Protein AF-A0A8C0CB02-F1 (afdb_monomer_lite)

Radius of gyration: 14.8 Å; chains: 1; bounding box: 38×29×47 Å

Sequence (88 aa):
MPSRTGRKMDGGGGHGRLKAHYSGDILITGLDSATTFDKLCEEVREMCHLHQDHPLTLKWVDSEGDPCTVSSQMELEEPFRLSCQRKD

Foldseek 3Di:
DDDDDDDDPDDPALWDWDWDQAPNDTDIDIDGLPDFPLNVLVVNCVRNVHDPPDDDWGWDQDPVRDTDTDDHRVSVNVRSVNSVVPPD

Organism: Balaenoptera musculus (NCBI:txid9771)

InterPro domains:
  IPR000270 PB1 domain [PF00564] (17-78)
  IPR000270 PB1 domain [SM00666] (15-87)
  IPR053793 PB1-like domain [PS51745] (15-88)

pLDDT: mean 74.15, std 14.7, range [39.5, 89.44]

Secondary structure (DSSP, 8-state):
------------S--EEEEEEETTEEEEEEE-TT--HHHHHHHHHHHTT--TT----EEEE-TTS-EEEE-SHHHHHHHHHHHHHT--

Structure (mmCIF, N/CA/C/O backbone):
data_AF-A0A8C0CB02-F1
#
_entry.id   AF-A0A8C0CB02-F1
#
loop_
_atom_site.group_PDB
_atom_site.id
_atom_site.type_symbol
_atom_site.label_atom_id
_atom_site.label_alt_id
_atom_site.label_comp_id
_atom_site.label_asym_id
_atom_site.label_entity_id
_atom_site.label_seq_id
_atom_site.pdbx_PDB_ins_code
_atom_site.Cartn_x
_atom_site.Cartn_y
_atom_site.Cartn_z
_atom_site.occupancy
_atom_site.B_iso_or_equiv
_atom_site.auth_seq_id
_atom_site.auth_comp_id
_atom_site.auth_asym_id
_atom_site.auth_atom_id
_atom_site.pdbx_PDB_model_num
ATOM 1 N N . MET A 1 1 ? -6.728 11.072 -39.183 1.00 39.50 1 MET A N 1
ATOM 2 C CA . MET A 1 1 ? -7.411 11.060 -37.871 1.00 39.50 1 MET A CA 1
ATOM 3 C C . MET A 1 1 ? -6.374 11.374 -36.806 1.00 39.50 1 MET A C 1
ATOM 5 O O . MET A 1 1 ? -5.379 10.661 -36.792 1.00 39.50 1 MET A O 1
ATOM 9 N N . PRO A 1 2 ? -6.511 12.415 -35.969 1.00 43.44 2 PRO A N 1
ATOM 10 C CA . PRO A 1 2 ? -5.607 12.574 -34.842 1.00 43.44 2 PRO A CA 1
ATOM 11 C C . PRO A 1 2 ? -6.143 11.765 -33.657 1.00 43.44 2 PRO A C 1
ATOM 13 O O . PRO A 1 2 ? -7.208 12.046 -33.108 1.00 43.44 2 PRO A O 1
ATOM 16 N N . SER A 1 3 ? -5.402 10.719 -33.307 1.00 41.78 3 SER A N 1
ATOM 17 C CA . SER A 1 3 ? -5.594 9.933 -32.094 1.00 41.78 3 SER A CA 1
ATOM 18 C C . SER A 1 3 ? -5.361 10.823 -30.875 1.00 41.78 3 SER A C 1
ATOM 20 O O . SER A 1 3 ? -4.371 11.551 -30.818 1.00 41.78 3 SER A O 1
ATOM 22 N N . ARG A 1 4 ? -6.285 10.769 -29.908 1.00 52.16 4 ARG A N 1
ATOM 23 C CA . ARG A 1 4 ? -6.185 11.473 -28.624 1.00 52.16 4 ARG A CA 1
ATOM 24 C C . ARG A 1 4 ? -4.875 11.089 -27.946 1.00 52.16 4 ARG A C 1
ATOM 26 O O . ARG A 1 4 ? -4.718 9.969 -27.468 1.00 52.16 4 ARG A O 1
ATOM 33 N N . THR A 1 5 ? -3.940 12.025 -27.910 1.00 50.47 5 THR A N 1
ATOM 34 C CA . THR A 1 5 ? -2.752 11.955 -27.073 1.00 50.47 5 THR A CA 1
ATOM 35 C C . THR A 1 5 ? -3.200 12.025 -25.618 1.00 50.47 5 THR A C 1
ATOM 37 O O . THR A 1 5 ? -3.544 13.084 -25.097 1.00 50.47 5 THR A O 1
ATOM 40 N N . GLY A 1 6 ? -3.230 10.859 -24.969 1.00 42.69 6 GLY A N 1
ATOM 41 C CA . GLY A 1 6 ? -3.264 10.760 -23.517 1.00 42.69 6 GLY A CA 1
ATOM 42 C C . GLY A 1 6 ? -2.110 11.575 -22.934 1.00 42.69 6 GLY A C 1
ATOM 43 O O . GLY A 1 6 ? -0.975 11.510 -23.409 1.00 42.69 6 GLY A O 1
ATOM 44 N N . ARG A 1 7 ? -2.461 12.417 -21.967 1.00 45.47 7 ARG A N 1
ATOM 45 C CA . ARG A 1 7 ? -1.658 13.473 -21.353 1.00 45.47 7 ARG A CA 1
ATOM 46 C C . ARG A 1 7 ? -0.277 12.963 -20.926 1.00 45.47 7 ARG A C 1
ATOM 48 O O . ARG A 1 7 ? -0.160 12.131 -20.036 1.00 45.47 7 ARG A O 1
ATOM 55 N N . LYS A 1 8 ? 0.769 13.496 -21.558 1.00 50.25 8 LYS A N 1
ATOM 56 C CA . LYS A 1 8 ? 2.147 13.393 -21.074 1.00 50.25 8 LYS A CA 1
ATOM 57 C C . LYS A 1 8 ? 2.262 14.339 -19.880 1.00 50.25 8 LYS A C 1
ATOM 59 O O . LYS A 1 8 ? 2.212 15.551 -20.063 1.00 50.25 8 LYS A O 1
ATOM 64 N N . MET A 1 9 ? 2.325 13.798 -18.672 1.00 48.53 9 MET A N 1
ATOM 65 C CA . MET A 1 9 ? 2.791 14.538 -17.503 1.00 48.53 9 MET A CA 1
ATOM 66 C C . MET A 1 9 ? 4.284 14.248 -17.379 1.00 48.53 9 MET A C 1
ATOM 68 O O . MET A 1 9 ? 4.683 13.202 -16.881 1.00 48.53 9 MET A O 1
ATOM 72 N N . ASP A 1 10 ? 5.085 15.150 -17.940 1.00 54.16 10 ASP A N 1
ATOM 73 C CA . ASP A 1 10 ? 6.501 15.276 -17.618 1.00 54.16 10 ASP A CA 1
ATOM 74 C C . ASP A 1 10 ? 6.586 16.140 -16.355 1.00 54.16 10 ASP A C 1
ATOM 76 O O . ASP A 1 10 ? 6.155 17.294 -16.350 1.00 54.16 10 ASP A O 1
ATOM 80 N N . GLY A 1 11 ? 7.017 15.533 -15.254 1.00 41.94 11 GLY A N 1
ATOM 81 C CA . GLY A 1 11 ? 7.162 16.183 -13.960 1.00 41.94 11 GLY A CA 1
ATOM 82 C C . GLY A 1 11 ? 8.314 15.529 -13.217 1.00 41.94 11 GLY A C 1
ATOM 83 O O . GLY A 1 11 ? 8.157 14.453 -12.647 1.00 41.94 11 GLY A O 1
ATOM 84 N N . GLY A 1 12 ? 9.483 16.167 -13.258 1.00 44.34 12 GLY A N 1
ATOM 85 C CA . GLY A 1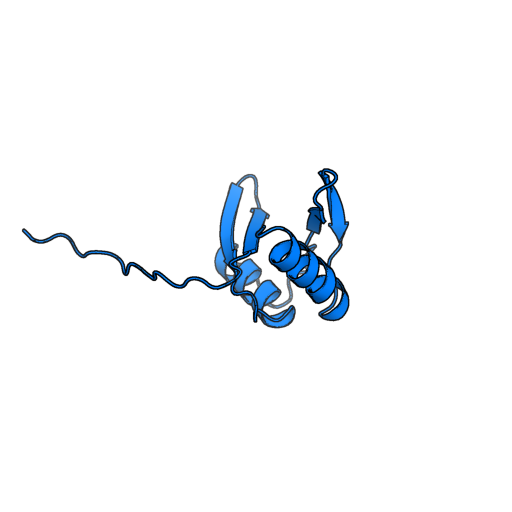 12 ? 10.717 15.751 -12.587 1.00 44.34 12 GLY A CA 1
ATOM 86 C C . GLY A 1 12 ? 10.673 15.851 -11.055 1.00 44.34 12 GLY A C 1
ATOM 87 O O . GLY A 1 12 ? 11.554 16.461 -10.461 1.00 44.34 12 GLY A O 1
ATOM 88 N N . GLY A 1 13 ? 9.667 15.251 -10.414 1.00 47.00 13 GLY A N 1
ATOM 89 C CA . GLY A 1 13 ? 9.588 15.013 -8.969 1.00 47.00 13 GLY A CA 1
ATOM 90 C C . GLY A 1 13 ? 9.980 13.573 -8.620 1.00 47.00 13 GLY A C 1
ATOM 91 O O . GLY A 1 13 ? 10.136 12.722 -9.495 1.00 47.00 13 GLY A O 1
ATOM 92 N N . GLY A 1 14 ? 10.216 13.264 -7.349 1.00 54.94 14 GLY A N 1
ATO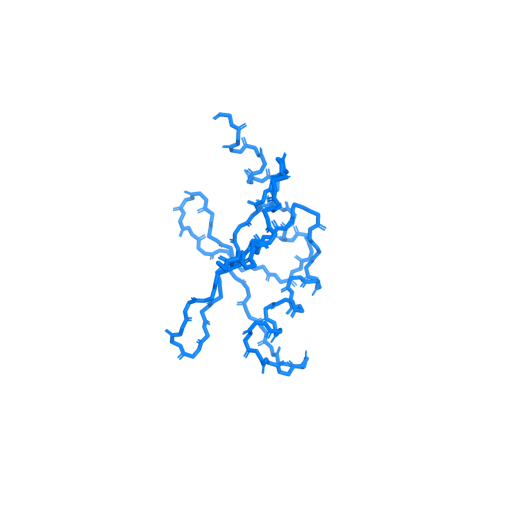M 93 C CA . GLY A 1 14 ? 10.503 11.910 -6.860 1.00 54.94 14 GLY A CA 1
ATOM 94 C C . GLY A 1 14 ? 9.304 10.973 -6.994 1.00 54.94 14 GLY A C 1
ATOM 95 O O . GLY A 1 14 ? 8.656 10.672 -6.005 1.00 54.94 14 GLY A O 1
ATOM 96 N N . HIS A 1 15 ? 8.991 10.516 -8.207 1.00 63.75 15 HIS A N 1
ATOM 97 C CA . HIS A 1 15 ? 7.839 9.648 -8.434 1.00 63.75 15 HIS A CA 1
ATOM 98 C C . HIS A 1 15 ? 8.141 8.223 -7.938 1.00 63.75 15 HIS A C 1
ATOM 100 O O . HIS A 1 15 ? 8.973 7.517 -8.514 1.00 63.75 15 HIS A O 1
ATOM 106 N N . GLY A 1 16 ? 7.487 7.820 -6.848 1.00 67.56 16 GLY A N 1
ATOM 107 C CA . GLY A 1 16 ? 7.483 6.441 -6.369 1.00 67.56 16 GLY A CA 1
ATOM 108 C C . GLY A 1 16 ? 6.630 5.559 -7.282 1.00 67.56 16 GLY A C 1
ATOM 109 O O . GLY A 1 16 ? 5.819 6.048 -8.068 1.00 67.56 16 GLY A O 1
ATOM 110 N N . ARG A 1 17 ? 6.793 4.237 -7.202 1.00 75.25 17 ARG A N 1
ATOM 111 C CA . ARG A 1 17 ? 5.950 3.288 -7.942 1.00 75.25 17 ARG A CA 1
ATOM 112 C C . ARG A 1 17 ? 5.259 2.356 -6.966 1.00 75.25 17 ARG A C 1
ATOM 114 O O . ARG A 1 17 ? 5.924 1.596 -6.269 1.00 75.25 17 ARG A O 1
ATOM 121 N N . LEU A 1 18 ? 3.933 2.371 -6.974 1.00 75.25 18 LEU A N 1
ATOM 122 C CA . LEU A 1 18 ? 3.118 1.431 -6.224 1.00 75.25 18 LEU A CA 1
ATOM 123 C C . LEU A 1 18 ? 2.883 0.173 -7.049 1.00 75.25 18 LEU A C 1
ATOM 125 O O . LEU A 1 18 ? 2.581 0.248 -8.241 1.00 75.25 18 LEU A O 1
ATOM 129 N N . LYS A 1 19 ? 2.993 -0.982 -6.398 1.00 77.69 19 LYS A N 1
ATOM 130 C CA . LYS A 1 19 ? 2.542 -2.266 -6.929 1.00 77.69 19 LYS A CA 1
ATOM 131 C C . LYS A 1 19 ? 1.514 -2.846 -5.972 1.00 77.69 19 LYS A C 1
ATOM 133 O O . LYS A 1 19 ? 1.840 -3.091 -4.815 1.00 77.69 19 LYS A O 1
ATOM 138 N N . ALA A 1 20 ? 0.309 -3.096 -6.458 1.00 72.94 20 ALA A N 1
ATOM 13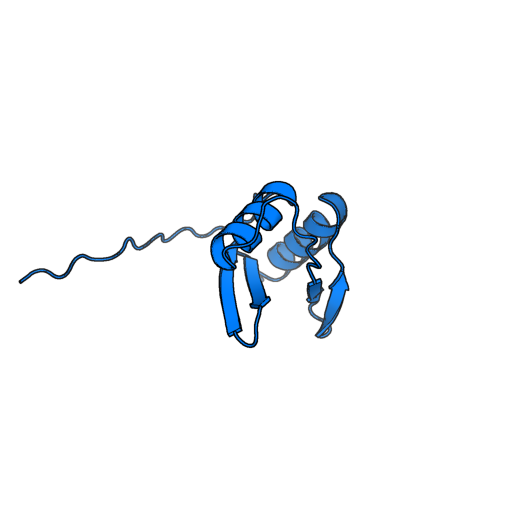9 C CA . ALA A 1 20 ? -0.721 -3.807 -5.718 1.00 72.94 20 ALA A CA 1
ATOM 140 C C . ALA A 1 20 ? -0.918 -5.190 -6.342 1.00 72.94 20 ALA A C 1
ATOM 142 O O . ALA A 1 20 ? -1.047 -5.317 -7.558 1.00 72.94 20 ALA A O 1
ATOM 143 N N . HIS A 1 21 ? -0.905 -6.224 -5.506 1.00 75.12 21 HIS A N 1
ATOM 144 C CA . HIS A 1 21 ? -1.235 -7.586 -5.910 1.00 75.12 21 HIS A CA 1
ATOM 145 C C . HIS A 1 21 ? -2.660 -7.866 -5.445 1.00 75.12 21 HIS A C 1
ATOM 147 O O . HIS A 1 21 ? -2.909 -7.920 -4.240 1.00 75.12 21 HIS A O 1
ATOM 153 N N . TYR A 1 22 ? -3.592 -8.022 -6.381 1.00 75.75 22 TYR A N 1
ATOM 154 C CA . TYR A 1 22 ? -5.001 -8.226 -6.064 1.00 75.75 22 TYR A CA 1
ATOM 155 C C . TYR A 1 22 ? -5.623 -9.256 -7.001 1.00 75.75 22 TYR A C 1
ATOM 157 O O . TYR A 1 22 ? -5.498 -9.144 -8.212 1.00 75.75 22 TYR A O 1
ATOM 165 N N . SER A 1 23 ? -6.270 -10.284 -6.442 1.00 76.38 23 SER A N 1
ATOM 166 C CA . SER A 1 23 ? -6.953 -11.347 -7.202 1.00 76.38 23 SER A CA 1
ATOM 167 C C . SER A 1 23 ? -6.102 -12.051 -8.284 1.00 76.38 23 SER A C 1
ATOM 169 O O . SER A 1 23 ? -6.642 -12.598 -9.242 1.00 76.38 23 SER A O 1
ATOM 171 N N . GLY A 1 24 ? -4.774 -12.080 -8.123 1.00 76.12 24 GLY A N 1
ATOM 172 C CA . GLY A 1 24 ? -3.841 -12.657 -9.103 1.00 76.12 24 GLY A CA 1
ATOM 173 C C . GLY A 1 24 ? -3.297 -11.656 -10.128 1.00 76.12 24 GLY A C 1
ATOM 174 O O . GLY A 1 24 ? -2.347 -11.985 -10.836 1.00 76.12 24 GLY A O 1
ATOM 175 N N . ASP A 1 25 ? -3.820 -10.431 -10.147 1.00 75.19 25 ASP A N 1
ATOM 176 C CA . ASP A 1 25 ? -3.342 -9.337 -10.982 1.00 75.19 25 ASP A CA 1
ATOM 177 C C . ASP A 1 25 ? -2.306 -8.473 -10.256 1.00 75.19 25 ASP A C 1
ATOM 179 O O . ASP A 1 25 ? -2.309 -8.335 -9.028 1.00 75.19 25 ASP A O 1
ATOM 183 N N . ILE A 1 26 ? -1.413 -7.869 -11.044 1.00 79.62 26 ILE A N 1
ATOM 184 C CA . ILE A 1 26 ? -0.433 -6.887 -10.577 1.00 79.62 26 ILE A CA 1
ATOM 185 C C . ILE A 1 26 ? -0.811 -5.528 -11.163 1.00 79.62 26 ILE A C 1
ATOM 187 O O . ILE A 1 26 ? -0.631 -5.276 -12.354 1.00 79.62 26 ILE A O 1
ATOM 191 N N . LEU A 1 27 ? -1.301 -4.640 -10.305 1.00 77.69 27 LEU A N 1
ATOM 192 C CA . LEU A 1 27 ? -1.655 -3.265 -10.636 1.00 77.69 27 LEU A CA 1
ATOM 193 C C . LEU A 1 27 ? -0.471 -2.359 -10.304 1.00 77.69 27 LEU A C 1
ATOM 195 O O . LEU A 1 27 ? 0.123 -2.470 -9.230 1.00 77.69 27 LEU A O 1
ATOM 199 N N . ILE A 1 28 ? -0.097 -1.479 -11.233 1.00 78.56 28 ILE A N 1
ATOM 200 C CA . ILE A 1 28 ? 1.054 -0.588 -11.071 1.00 78.56 28 ILE A CA 1
ATOM 201 C C . ILE A 1 28 ? 0.618 0.846 -11.343 1.00 78.56 28 ILE A C 1
ATOM 203 O O . ILE A 1 28 ? 0.183 1.148 -12.452 1.00 78.56 28 ILE A O 1
ATOM 207 N N . THR A 1 29 ? 0.804 1.726 -10.361 1.00 78.81 29 THR A N 1
ATOM 208 C CA . THR A 1 29 ? 0.572 3.168 -10.512 1.00 78.81 29 THR A CA 1
ATOM 209 C C . THR A 1 29 ? 1.772 3.974 -10.024 1.00 78.81 29 THR A C 1
ATOM 211 O O . THR A 1 29 ? 2.597 3.491 -9.240 1.00 78.81 29 THR A O 1
ATOM 214 N N . GLY A 1 30 ? 1.908 5.189 -10.542 1.00 75.50 30 GLY A N 1
ATOM 215 C CA . GLY A 1 30 ? 2.901 6.145 -10.070 1.00 75.50 30 GLY A CA 1
ATOM 216 C C . GLY A 1 30 ? 2.370 6.911 -8.862 1.00 75.50 30 GLY A C 1
ATOM 217 O O . GLY A 1 30 ? 1.193 7.255 -8.827 1.00 75.50 30 GLY A O 1
ATOM 218 N N . LEU A 1 31 ? 3.229 7.145 -7.875 1.00 77.75 31 LEU A N 1
ATOM 219 C CA . LEU A 1 31 ? 2.910 7.905 -6.672 1.00 77.75 31 LEU A CA 1
ATOM 220 C C . LEU A 1 31 ? 3.725 9.181 -6.632 1.00 77.75 31 LEU A C 1
ATOM 222 O O . LEU A 1 31 ? 4.952 9.146 -6.765 1.00 77.75 31 LEU A O 1
ATOM 226 N N . ASP A 1 32 ? 3.055 10.294 -6.361 1.00 78.50 32 ASP A N 1
ATOM 227 C CA . ASP A 1 32 ? 3.748 11.544 -6.108 1.00 78.50 32 ASP A CA 1
ATOM 228 C C . ASP A 1 32 ? 4.506 11.486 -4.778 1.00 78.50 32 ASP A C 1
ATOM 230 O O . ASP A 1 32 ? 4.017 10.924 -3.796 1.00 78.50 32 ASP A O 1
ATOM 234 N N . SER A 1 33 ? 5.690 12.094 -4.740 1.00 69.56 33 SER A N 1
ATOM 235 C CA . SER A 1 33 ? 6.515 12.234 -3.532 1.00 69.56 33 SER A CA 1
ATOM 236 C C . SER A 1 33 ? 5.780 12.889 -2.351 1.00 69.56 33 SER A C 1
ATOM 238 O O . SER A 1 33 ? 6.194 12.701 -1.212 1.00 69.56 33 SER A O 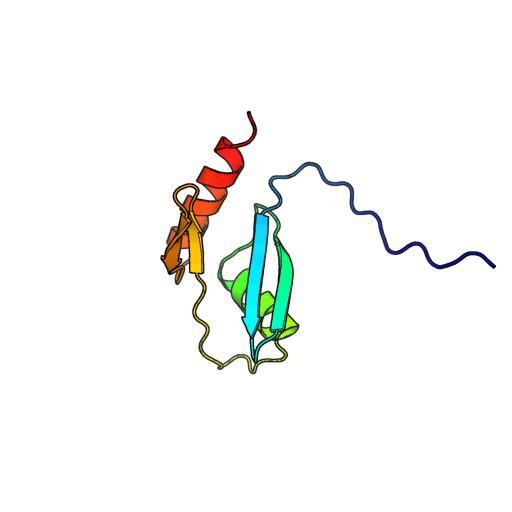1
ATOM 240 N N . ALA A 1 34 ? 4.707 13.648 -2.601 1.00 75.19 34 ALA A N 1
ATOM 241 C CA . ALA A 1 34 ? 3.860 14.265 -1.581 1.00 75.19 34 ALA A CA 1
ATOM 242 C C . ALA A 1 34 ? 2.603 13.439 -1.230 1.00 75.19 34 ALA A C 1
ATOM 244 O O . ALA A 1 34 ? 1.701 13.950 -0.563 1.00 75.19 34 ALA A O 1
ATOM 245 N N . THR A 1 35 ? 2.503 12.183 -1.679 1.00 84.06 35 THR A N 1
ATOM 246 C CA . THR A 1 35 ? 1.334 11.332 -1.400 1.00 84.06 35 THR A CA 1
ATOM 247 C C . THR A 1 35 ? 1.259 10.974 0.084 1.00 84.06 35 THR A C 1
ATOM 249 O O . THR A 1 35 ? 2.223 10.480 0.670 1.00 84.06 35 THR A O 1
ATOM 252 N N . THR A 1 36 ? 0.088 11.172 0.689 1.00 88.25 36 THR A N 1
ATOM 253 C CA . THR A 1 36 ? -0.182 10.760 2.071 1.00 88.25 36 THR A CA 1
ATOM 254 C C . THR A 1 36 ? -0.605 9.296 2.148 1.00 88.25 36 THR A C 1
ATOM 256 O O . THR A 1 36 ? -1.092 8.718 1.177 1.00 88.25 36 THR A O 1
ATOM 259 N N . PHE A 1 37 ? -0.464 8.682 3.321 1.00 87.56 37 PHE A N 1
ATOM 260 C CA . PHE A 1 37 ? -0.854 7.285 3.535 1.00 87.56 37 PHE A CA 1
ATOM 261 C C . PHE A 1 37 ? -2.350 7.040 3.306 1.00 87.56 37 PHE A C 1
ATOM 263 O O . PHE A 1 37 ? -2.731 6.024 2.728 1.00 87.56 37 PHE A O 1
ATOM 270 N N . ASP A 1 38 ? -3.194 7.990 3.703 1.00 89.44 38 ASP A N 1
ATOM 271 C CA . ASP A 1 38 ? -4.636 7.926 3.462 1.00 89.44 38 ASP A CA 1
ATOM 272 C C . ASP A 1 38 ? -4.952 7.935 1.960 1.00 89.44 38 ASP A C 1
ATOM 274 O O . ASP A 1 38 ? -5.645 7.049 1.458 1.00 89.44 38 ASP A O 1
ATOM 278 N N . LYS A 1 39 ? -4.325 8.855 1.213 1.00 87.50 39 LYS A N 1
ATOM 279 C CA . LYS A 1 39 ? -4.499 8.933 -0.237 1.00 87.50 39 LYS A CA 1
ATOM 280 C C . LYS A 1 39 ? -3.978 7.679 -0.934 1.00 87.50 39 LYS A C 1
ATOM 282 O O . LYS A 1 39 ? -4.621 7.177 -1.844 1.00 87.50 39 LYS A O 1
ATOM 287 N N . LEU A 1 40 ? -2.858 7.126 -0.470 1.00 86.81 40 LEU A N 1
ATOM 288 C CA . LEU A 1 40 ? -2.331 5.854 -0.960 1.00 86.81 40 LEU A CA 1
ATOM 289 C C . LEU A 1 40 ? -3.340 4.708 -0.784 1.00 86.81 40 LEU A C 1
ATOM 291 O O . LEU A 1 40 ? -3.536 3.911 -1.700 1.00 86.81 40 LEU A O 1
ATOM 295 N N . CYS A 1 41 ? -3.984 4.626 0.382 1.00 88.00 41 CYS A N 1
ATOM 296 C CA . CYS A 1 41 ? -5.020 3.630 0.646 1.00 88.00 41 CYS A CA 1
ATOM 297 C C . CYS A 1 41 ? -6.240 3.823 -0.260 1.00 88.00 41 CYS A C 1
ATOM 299 O O . CYS A 1 41 ? -6.775 2.841 -0.775 1.00 88.00 41 CYS A O 1
ATOM 301 N N . GLU A 1 42 ? -6.669 5.069 -0.463 1.00 88.31 42 GLU A N 1
ATOM 302 C CA . GLU A 1 42 ? -7.765 5.410 -1.371 1.00 88.31 42 GLU A CA 1
ATOM 303 C C . GLU A 1 42 ? -7.448 4.975 -2.807 1.00 88.31 42 GLU A C 1
ATOM 305 O O . GLU A 1 42 ? -8.224 4.224 -3.391 1.00 88.31 42 GLU A O 1
ATOM 310 N N . GLU A 1 43 ? -6.268 5.316 -3.330 1.00 86.69 43 GLU A N 1
ATOM 311 C CA . GLU A 1 43 ? -5.843 4.934 -4.682 1.00 86.69 43 GLU A CA 1
ATOM 312 C C . GLU A 1 43 ? -5.811 3.408 -4.860 1.00 86.69 43 GLU A C 1
ATOM 314 O O . GLU A 1 43 ? -6.279 2.887 -5.870 1.00 86.69 43 GLU A O 1
ATOM 319 N N . VAL A 1 44 ? -5.304 2.653 -3.876 1.00 86.31 44 VAL A N 1
ATOM 320 C CA . VAL A 1 44 ? -5.312 1.178 -3.932 1.00 86.31 44 VAL A CA 1
ATOM 321 C C . VAL A 1 44 ? -6.734 0.628 -3.929 1.00 86.31 44 VAL A C 1
ATOM 323 O O . VAL A 1 44 ? -7.020 -0.328 -4.653 1.00 86.31 44 VAL A O 1
ATOM 326 N N . ARG A 1 45 ? -7.639 1.218 -3.141 1.00 88.31 45 ARG A N 1
ATOM 327 C CA . ARG A 1 45 ? -9.046 0.803 -3.119 1.00 88.31 45 ARG A CA 1
ATOM 328 C C . ARG A 1 45 ? -9.732 1.102 -4.437 1.00 88.31 45 ARG A C 1
ATOM 330 O O . ARG A 1 45 ? -10.423 0.226 -4.945 1.00 88.31 45 ARG A O 1
ATOM 337 N N . GLU A 1 46 ? -9.513 2.282 -5.004 1.00 86.56 46 GLU A N 1
ATOM 338 C CA . GLU A 1 46 ? -10.070 2.650 -6.303 1.00 86.56 46 GLU A CA 1
ATOM 339 C C . GLU A 1 46 ? -9.540 1.734 -7.411 1.00 86.56 46 GLU A C 1
ATOM 341 O O . GLU A 1 46 ? -10.331 1.175 -8.169 1.00 86.56 46 GLU A O 1
ATOM 346 N N . MET A 1 47 ? -8.225 1.488 -7.456 1.00 84.38 47 MET A N 1
ATOM 347 C CA . MET A 1 47 ? -7.606 0.605 -8.453 1.00 84.38 47 MET A CA 1
ATOM 348 C C . MET A 1 47 ? -8.109 -0.839 -8.377 1.00 84.38 47 MET A C 1
ATOM 350 O O . MET A 1 47 ? -8.304 -1.480 -9.407 1.00 84.38 47 MET A O 1
ATOM 354 N N . CYS A 1 48 ? -8.292 -1.364 -7.167 1.00 84.62 48 CYS A N 1
ATOM 355 C CA . CYS A 1 48 ? -8.751 -2.734 -6.947 1.00 84.62 48 CYS A CA 1
ATOM 356 C C . CYS A 1 48 ? -10.286 -2.844 -6.857 1.00 84.62 48 CYS A C 1
ATOM 358 O O . CYS A 1 48 ? -10.793 -3.931 -6.584 1.00 84.62 48 CYS A O 1
ATOM 360 N N . HIS A 1 49 ? -11.028 -1.745 -7.051 1.00 84.69 49 HIS A N 1
ATOM 361 C CA . HIS A 1 49 ? -12.483 -1.663 -6.859 1.00 84.69 49 HIS A CA 1
ATOM 362 C C . HIS A 1 49 ? -12.960 -2.210 -5.498 1.00 84.69 49 HIS A C 1
ATOM 364 O O . HIS A 1 49 ? -13.979 -2.897 -5.392 1.00 84.69 49 HIS A O 1
ATOM 370 N N . LEU A 1 50 ? -12.205 -1.913 -4.440 1.00 87.12 50 LEU A N 1
ATOM 371 C CA . LEU A 1 50 ? -12.474 -2.362 -3.078 1.00 87.12 50 LEU A CA 1
ATOM 372 C C . LEU A 1 50 ? -13.429 -1.419 -2.347 1.00 87.12 50 LEU A C 1
ATOM 374 O O . LEU A 1 50 ? -13.454 -0.211 -2.574 1.00 87.12 50 LEU A O 1
ATOM 378 N N . HIS A 1 51 ? -14.180 -1.976 -1.397 1.00 88.19 51 HIS A N 1
ATOM 379 C CA . HIS A 1 51 ? -14.982 -1.173 -0.478 1.00 88.19 51 HIS A CA 1
ATOM 380 C C . HIS A 1 51 ? -14.080 -0.327 0.437 1.00 88.19 51 HIS A C 1
ATOM 382 O O . HIS A 1 51 ? -12.995 -0.769 0.816 1.00 88.19 51 HIS A O 1
ATOM 388 N N . GLN A 1 52 ? -14.546 0.859 0.845 1.00 81.31 52 GLN A N 1
ATOM 389 C CA . GLN A 1 52 ? -13.776 1.767 1.711 1.00 81.31 52 GLN A CA 1
ATOM 390 C C . GLN A 1 52 ? -13.388 1.128 3.053 1.00 81.31 52 GLN A C 1
ATOM 392 O O . GLN A 1 52 ? -12.336 1.435 3.601 1.00 81.31 52 GLN A O 1
ATOM 397 N N . ASP A 1 53 ? -14.202 0.195 3.545 1.00 83.69 53 ASP A N 1
ATOM 398 C CA . ASP A 1 53 ? -13.956 -0.524 4.801 1.00 83.69 53 ASP A CA 1
ATOM 399 C C . ASP A 1 53 ? -13.074 -1.775 4.623 1.00 83.69 53 ASP A C 1
ATOM 401 O O . ASP A 1 53 ? -12.768 -2.481 5.580 1.00 83.69 53 ASP A O 1
ATOM 405 N N . HIS A 1 54 ? -12.666 -2.097 3.390 1.00 84.75 54 HIS A N 1
ATOM 406 C CA . HIS A 1 54 ? -11.861 -3.287 3.154 1.00 84.75 54 HIS A CA 1
ATOM 407 C C . HIS A 1 54 ? -10.452 -3.106 3.747 1.00 84.75 54 HIS A C 1
ATOM 409 O O . HIS A 1 54 ? -9.776 -2.116 3.426 1.00 84.75 54 HIS A O 1
ATOM 415 N N . PRO A 1 55 ? -9.983 -4.043 4.594 1.00 84.38 55 PRO A N 1
ATOM 416 C CA . PRO A 1 55 ? -8.644 -3.973 5.157 1.00 84.38 55 PRO A CA 1
ATOM 417 C C . PRO A 1 55 ? -7.596 -4.129 4.052 1.00 84.38 55 PRO A C 1
ATOM 419 O O . PRO A 1 55 ? -7.696 -5.007 3.196 1.00 84.38 55 PRO A O 1
ATOM 422 N N . LEU A 1 56 ? -6.569 -3.281 4.089 1.00 85.12 56 LEU A N 1
ATOM 423 C CA . LEU A 1 56 ? -5.432 -3.332 3.174 1.00 85.12 56 LEU A CA 1
ATOM 424 C C . LEU A 1 56 ? -4.174 -3.743 3.934 1.00 85.12 56 LEU A C 1
ATOM 426 O O . LEU A 1 56 ? -3.992 -3.397 5.099 1.00 85.12 56 LEU A O 1
ATOM 430 N N . THR A 1 57 ? -3.269 -4.442 3.258 1.00 86.75 57 THR A N 1
ATOM 431 C CA . THR A 1 57 ? -1.896 -4.641 3.733 1.00 86.75 57 THR A CA 1
ATOM 432 C C . THR A 1 57 ? -0.954 -4.090 2.678 1.00 86.75 57 THR A C 1
ATOM 434 O O . THR A 1 57 ? -0.814 -4.671 1.603 1.00 86.75 57 THR A O 1
ATOM 437 N N . LEU A 1 58 ? -0.327 -2.956 2.976 1.00 85.50 58 LEU A N 1
ATOM 438 C CA . LEU A 1 58 ? 0.643 -2.325 2.091 1.00 85.50 58 LEU A CA 1
ATOM 439 C C . LEU A 1 58 ? 2.045 -2.774 2.491 1.00 85.50 58 LEU A C 1
ATOM 441 O O . LEU A 1 58 ? 2.383 -2.816 3.674 1.00 85.50 58 LEU A O 1
ATOM 445 N N . LYS A 1 59 ? 2.853 -3.137 1.494 1.00 84.62 59 LYS A N 1
ATOM 446 C CA . LYS A 1 59 ? 4.244 -3.541 1.682 1.00 84.62 59 LYS A CA 1
ATOM 447 C C . LYS A 1 59 ? 5.141 -2.746 0.751 1.00 84.62 59 LYS A C 1
ATOM 449 O O . LYS A 1 59 ? 4.959 -2.779 -0.465 1.00 84.62 59 LYS A O 1
ATOM 454 N N . TRP A 1 60 ? 6.105 -2.053 1.333 1.00 80.75 60 TRP A N 1
ATOM 455 C CA . TRP A 1 60 ? 7.223 -1.461 0.623 1.00 80.75 60 TRP A CA 1
ATOM 456 C C . TRP A 1 60 ? 8.335 -2.499 0.489 1.00 80.75 60 TRP A C 1
ATOM 458 O O . TRP A 1 60 ? 8.609 -3.220 1.439 1.00 80.75 60 TRP A O 1
ATOM 468 N N . VAL A 1 61 ? 8.988 -2.574 -0.667 1.00 81.94 61 VAL A N 1
ATOM 469 C CA . VAL A 1 61 ? 10.196 -3.391 -0.836 1.00 81.94 61 VAL A CA 1
ATOM 470 C C . VAL A 1 61 ? 11.386 -2.450 -0.832 1.00 81.94 61 VAL A C 1
ATOM 472 O O . VAL A 1 61 ? 11.494 -1.609 -1.727 1.00 81.94 61 VAL A O 1
ATOM 475 N N . ASP A 1 62 ? 12.236 -2.558 0.187 1.00 78.75 62 ASP A N 1
ATOM 476 C CA . ASP A 1 62 ? 13.419 -1.708 0.292 1.00 78.75 62 ASP A CA 1
ATOM 477 C C . ASP A 1 62 ? 14.473 -2.059 -0.780 1.00 78.75 62 ASP A C 1
ATOM 479 O O . ASP A 1 62 ? 14.371 -3.044 -1.514 1.00 78.75 62 ASP A O 1
ATOM 483 N N . SER A 1 63 ? 15.500 -1.222 -0.883 1.00 72.81 63 SER A N 1
ATOM 484 C CA . SER A 1 63 ? 16.730 -1.456 -1.623 1.00 72.81 63 SER A CA 1
ATOM 485 C C . SER A 1 63 ? 17.395 -2.820 -1.398 1.00 72.81 63 SER A C 1
ATOM 487 O O . SER A 1 63 ? 18.032 -3.317 -2.330 1.00 72.81 63 SER A O 1
ATOM 489 N N . GLU A 1 64 ? 17.226 -3.424 -0.220 1.00 79.12 64 GLU A N 1
ATOM 490 C CA . GLU A 1 64 ? 17.734 -4.763 0.114 1.00 79.12 64 GLU A CA 1
ATOM 491 C C . GLU A 1 64 ? 16.830 -5.901 -0.401 1.00 79.12 64 GLU A C 1
ATOM 493 O O . GLU A 1 64 ? 17.242 -7.058 -0.457 1.00 79.12 64 GLU A O 1
ATOM 498 N N . GLY A 1 65 ? 15.624 -5.575 -0.881 1.00 78.44 65 GLY A N 1
ATOM 499 C CA . GLY A 1 65 ? 14.641 -6.542 -1.373 1.00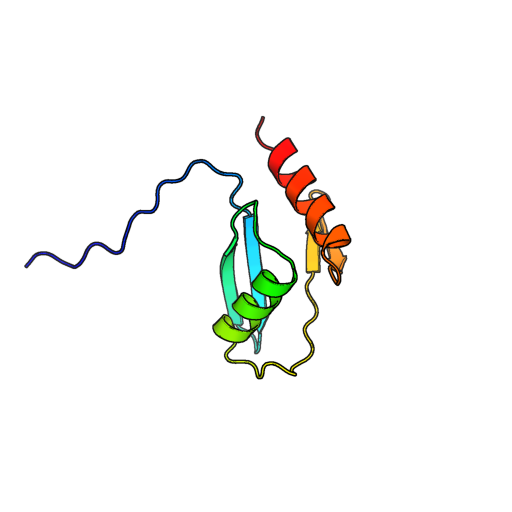 78.44 65 GLY A CA 1
ATOM 500 C C . GLY A 1 65 ? 13.684 -7.063 -0.298 1.00 78.44 65 GLY A C 1
ATOM 501 O O . GLY A 1 65 ? 12.798 -7.862 -0.614 1.00 78.44 65 GLY A O 1
ATOM 502 N N . ASP A 1 66 ? 13.814 -6.589 0.941 1.00 83.50 66 ASP A N 1
ATOM 503 C CA . ASP A 1 66 ? 12.965 -6.993 2.054 1.00 83.50 66 ASP A CA 1
ATOM 504 C C . ASP A 1 66 ? 11.606 -6.273 2.042 1.00 83.50 66 ASP A C 1
ATOM 506 O O . ASP A 1 66 ? 11.544 -5.044 1.908 1.00 83.50 66 ASP A O 1
ATOM 510 N N . PRO A 1 67 ? 10.488 -7.016 2.172 1.00 82.62 67 PRO 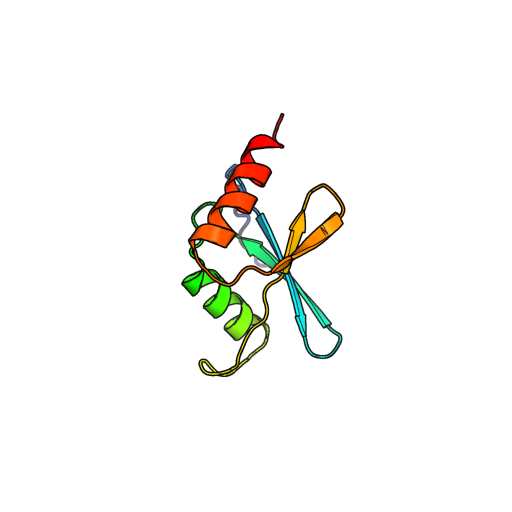A N 1
ATOM 511 C CA . PRO A 1 67 ? 9.163 -6.429 2.259 1.00 82.62 67 PRO A CA 1
ATOM 512 C C . PRO A 1 67 ? 8.885 -5.900 3.674 1.00 82.62 67 PRO A C 1
ATOM 514 O O . PRO A 1 67 ? 8.596 -6.671 4.591 1.00 82.62 67 PRO A O 1
ATOM 517 N N . CYS A 1 68 ? 8.864 -4.582 3.824 1.00 83.75 68 CYS A N 1
ATOM 518 C CA . CYS A 1 68 ? 8.444 -3.884 5.034 1.00 83.75 68 CYS A CA 1
ATOM 519 C C . CYS A 1 68 ? 6.961 -3.509 4.948 1.00 83.75 68 CYS A C 1
ATOM 521 O O . CYS A 1 68 ? 6.499 -2.969 3.943 1.00 83.75 68 CYS A O 1
ATOM 523 N N . THR A 1 69 ? 6.193 -3.794 5.998 1.00 88.38 69 THR A N 1
ATOM 524 C CA . THR A 1 69 ? 4.789 -3.367 6.076 1.00 88.38 69 THR A CA 1
ATOM 525 C C . THR A 1 69 ? 4.720 -1.860 6.304 1.00 88.38 69 THR A C 1
ATOM 527 O O . THR A 1 69 ? 5.475 -1.330 7.107 1.00 88.38 69 THR A O 1
ATOM 530 N N . VAL A 1 70 ? 3.795 -1.188 5.620 1.00 86.88 70 VAL A N 1
ATOM 531 C CA . VAL A 1 70 ? 3.496 0.232 5.826 1.00 86.88 70 VAL A CA 1
ATOM 532 C C . VAL A 1 70 ? 2.045 0.343 6.271 1.00 86.88 70 VAL A C 1
ATOM 534 O O . VAL A 1 70 ? 1.133 -0.049 5.543 1.00 86.88 70 VAL A O 1
ATOM 537 N N . SER A 1 71 ? 1.829 0.857 7.475 1.00 88.25 71 SER A N 1
ATOM 538 C CA . SER A 1 71 ? 0.512 0.960 8.111 1.00 88.25 71 SER A CA 1
ATOM 539 C C . SER A 1 71 ? 0.186 2.365 8.618 1.00 88.25 71 SER A C 1
ATOM 541 O O . SER A 1 71 ? -0.924 2.607 9.087 1.00 88.25 71 SER A O 1
ATOM 543 N N . SER A 1 72 ? 1.137 3.295 8.534 1.00 87.62 72 SER A N 1
ATOM 544 C CA . SER A 1 72 ? 0.995 4.670 9.008 1.00 87.62 72 SER A CA 1
ATOM 545 C C . SER A 1 72 ? 1.752 5.657 8.121 1.00 87.62 72 SER A C 1
ATOM 547 O O . SER A 1 72 ? 2.689 5.289 7.415 1.00 87.62 72 SER A O 1
ATOM 549 N N . GLN A 1 73 ? 1.388 6.942 8.209 1.00 87.12 73 GLN A N 1
ATOM 550 C CA . GLN A 1 73 ? 2.087 8.018 7.494 1.00 87.12 73 GLN A CA 1
ATOM 551 C C . GLN A 1 73 ? 3.588 8.045 7.809 1.00 87.12 73 GLN A C 1
ATOM 553 O O . GLN A 1 73 ? 4.388 8.156 6.888 1.00 87.12 73 GLN A O 1
ATOM 558 N N . MET A 1 74 ? 3.964 7.870 9.077 1.00 88.25 74 MET A N 1
ATOM 559 C CA . MET A 1 74 ? 5.366 7.855 9.504 1.00 88.25 74 MET A CA 1
ATOM 560 C C . MET A 1 74 ? 6.176 6.753 8.802 1.00 88.25 74 MET A C 1
ATOM 562 O O . MET A 1 74 ? 7.262 7.012 8.291 1.00 88.25 74 MET A O 1
ATOM 566 N N . GLU A 1 75 ? 5.614 5.545 8.701 1.00 86.50 75 GLU A N 1
ATOM 567 C CA . GLU A 1 75 ? 6.241 4.406 8.013 1.00 86.50 75 GLU A CA 1
ATOM 568 C C . GLU A 1 75 ? 6.294 4.594 6.490 1.00 86.50 75 GLU A C 1
ATOM 570 O O . GLU A 1 75 ? 7.082 3.940 5.816 1.00 86.50 75 GLU A O 1
ATOM 575 N N . LEU A 1 76 ? 5.454 5.471 5.928 1.00 84.56 76 LEU A N 1
ATOM 576 C CA . LEU A 1 76 ? 5.480 5.836 4.512 1.00 84.56 76 LEU A CA 1
ATOM 577 C C . LEU A 1 76 ? 6.549 6.905 4.217 1.00 84.56 76 LEU A C 1
ATOM 579 O O . LEU A 1 76 ? 7.110 6.938 3.123 1.00 84.56 76 LEU A O 1
ATOM 583 N N . GLU A 1 77 ? 6.869 7.771 5.179 1.00 82.94 77 GLU A N 1
ATOM 584 C CA . GLU A 1 77 ? 7.849 8.850 4.998 1.00 82.94 77 GLU A CA 1
ATOM 585 C C . GLU A 1 77 ? 9.286 8.337 4.850 1.00 82.94 77 GLU A C 1
ATOM 587 O O . GLU A 1 77 ? 10.035 8.839 4.010 1.00 82.94 77 GLU A O 1
ATOM 592 N N . GLU A 1 78 ? 9.684 7.330 5.629 1.00 79.06 78 GLU A N 1
ATOM 593 C CA . GLU A 1 78 ? 11.004 6.694 5.515 1.00 79.06 78 GLU A CA 1
ATOM 594 C C . GLU A 1 78 ? 11.307 6.205 4.086 1.00 79.06 78 GLU A C 1
ATOM 596 O O . GLU A 1 78 ? 12.325 6.615 3.517 1.00 79.06 78 GLU A O 1
ATOM 601 N N . PRO A 1 79 ? 10.430 5.424 3.438 1.00 74.00 79 PRO A N 1
ATOM 602 C CA . PRO A 1 79 ? 10.674 4.965 2.084 1.00 74.00 79 PRO A CA 1
ATOM 603 C C . PRO A 1 79 ? 10.656 6.070 1.014 1.00 74.00 79 PRO A C 1
ATOM 605 O O . PRO A 1 79 ? 11.449 6.015 0.065 1.00 74.00 79 PRO A O 1
ATOM 608 N N . PHE A 1 80 ? 9.832 7.117 1.160 1.00 74.81 80 PHE A N 1
ATOM 609 C CA . PHE A 1 80 ? 9.913 8.297 0.284 1.00 74.81 80 PHE A CA 1
ATOM 610 C C . PHE A 1 80 ? 11.259 9.014 0.427 1.00 74.81 80 PHE A C 1
ATOM 612 O O . PHE A 1 80 ? 11.887 9.367 -0.575 1.00 74.81 80 PHE A O 1
ATOM 619 N N . ARG A 1 81 ? 11.750 9.176 1.662 1.00 75.75 81 ARG A N 1
ATOM 620 C CA . ARG A 1 81 ? 13.072 9.759 1.932 1.00 75.75 81 ARG A CA 1
ATOM 621 C C . ARG A 1 81 ? 14.194 8.915 1.325 1.00 75.75 81 ARG A C 1
ATOM 623 O O . ARG A 1 81 ? 15.076 9.472 0.674 1.00 75.75 81 ARG A O 1
ATOM 630 N N . LEU A 1 82 ? 14.155 7.591 1.485 1.00 72.38 82 LEU A N 1
ATOM 631 C CA . LEU A 1 82 ? 15.131 6.666 0.891 1.00 72.38 82 LEU A CA 1
ATOM 632 C C . LEU A 1 82 ? 15.105 6.712 -0.647 1.00 72.38 82 LEU A C 1
ATOM 634 O O . LEU A 1 82 ? 16.156 6.726 -1.286 1.00 72.38 82 LEU A O 1
ATOM 638 N N . SER A 1 83 ? 13.918 6.831 -1.244 1.00 66.94 83 SER A N 1
ATOM 639 C CA . SER A 1 83 ? 13.743 6.931 -2.701 1.00 66.94 83 SER A CA 1
ATOM 640 C C . SER A 1 83 ? 14.272 8.237 -3.288 1.00 66.94 83 SER A C 1
ATOM 642 O O . SER A 1 83 ? 14.827 8.237 -4.385 1.00 66.94 83 SER A O 1
ATOM 644 N N . CYS A 1 84 ? 14.129 9.351 -2.565 1.00 62.62 84 CYS A N 1
ATOM 645 C CA . CYS A 1 84 ? 14.695 10.637 -2.968 1.00 62.62 84 CYS A CA 1
ATOM 646 C C . CYS A 1 84 ? 16.225 10.675 -2.833 1.00 62.62 84 CYS A C 1
ATOM 648 O O . CYS A 1 84 ? 16.874 11.324 -3.646 1.00 62.62 84 CYS A O 1
ATOM 650 N N . GLN A 1 85 ? 16.806 9.964 -1.858 1.00 58.06 85 GLN A N 1
ATOM 651 C CA . GLN A 1 85 ? 18.264 9.894 -1.673 1.00 58.06 85 GLN A CA 1
ATOM 652 C C . GLN A 1 85 ? 18.980 9.048 -2.734 1.00 58.06 85 GLN A C 1
ATOM 654 O O . GLN A 1 85 ? 20.155 9.274 -2.992 1.00 58.06 85 GLN A O 1
ATOM 659 N N . ARG A 1 86 ? 18.292 8.094 -3.372 1.00 54.75 86 ARG A N 1
ATOM 660 C CA . ARG A 1 86 ? 18.875 7.209 -4.398 1.00 54.75 86 ARG A CA 1
ATOM 661 C C . ARG A 1 86 ? 18.907 7.805 -5.817 1.00 54.75 86 ARG A C 1
ATOM 663 O O . ARG A 1 86 ? 19.184 7.076 -6.766 1.00 54.75 86 ARG A O 1
ATOM 670 N N . LYS A 1 87 ? 18.591 9.097 -5.969 1.00 50.47 87 LYS A N 1
ATOM 671 C CA . LYS A 1 87 ? 18.786 9.874 -7.203 1.00 50.47 87 LYS A CA 1
ATOM 672 C C . LYS A 1 87 ? 20.129 10.623 -7.137 1.00 50.47 87 LYS A C 1
ATOM 674 O O . LYS A 1 87 ? 20.133 11.847 -7.054 1.00 50.47 87 LYS A O 1
ATOM 679 N N . ASP A 1 88 ? 21.232 9.883 -7.144 1.00 42.12 88 ASP A N 1
ATOM 680 C CA . ASP A 1 88 ? 22.574 10.366 -7.510 1.00 42.12 88 ASP A CA 1
ATOM 681 C C . ASP A 1 88 ? 23.138 9.414 -8.570 1.00 42.12 88 ASP A C 1
ATOM 683 O O . ASP A 1 88 ? 23.161 8.190 -8.292 1.00 42.12 88 ASP A O 1
#